Protein AF-A0A1B8Y9Z3-F1 (afdb_monomer_lite)

Sequence (158 aa):
LYQDSCEALRHRGFASDYYHIDPDGSGPLGPLRVFCNITEDKIWTLVPHNNTELTPVHGNFGVRPYAMLFNYNSTMEQLEAMINRAEYCEQEVAYHCKHSRLLNSPNGAPFTWWIGRGTERHTYWGGSLPGVQKCACGLEESCIDMRHFCNCDADKHE

pLDDT: mean 90.4, std 8.63, range [51.41, 98.31]

Radius of gyration: 19.53 Å; chains: 1; bounding box: 43×36×54 Å

Structure (mmCIF, N/CA/C/O backbone):
data_AF-A0A1B8Y9Z3-F1
#
_entry.id   AF-A0A1B8Y9Z3-F1
#
loop_
_atom_site.group_PDB
_atom_site.id
_atom_site.type_symbol
_atom_site.label_atom_id
_atom_site.label_alt_id
_atom_site.label_comp_id
_atom_site.label_asym_id
_atom_site.label_entity_id
_atom_site.label_seq_id
_atom_site.pdbx_PDB_ins_code
_atom_site.Cartn_x
_atom_site.Cartn_y
_atom_site.Cartn_z
_atom_site.occupancy
_atom_site.B_iso_or_equiv
_atom_site.auth_seq_id
_atom_site.auth_comp_id
_atom_site.auth_asym_id
_atom_site.auth_at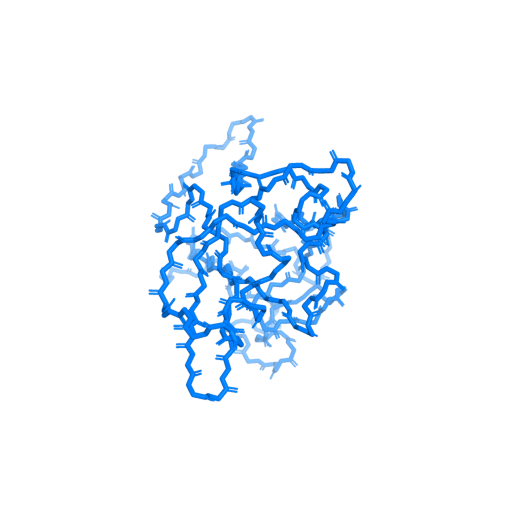om_id
_atom_site.pdbx_PDB_model_num
ATOM 1 N N . LEU A 1 1 ? -16.423 7.235 24.539 1.00 78.44 1 LEU A N 1
ATOM 2 C CA . LEU A 1 1 ? -15.197 6.413 24.554 1.00 78.44 1 LEU A CA 1
ATOM 3 C C . LEU A 1 1 ? -15.238 5.527 23.317 1.00 78.44 1 LEU A C 1
ATOM 5 O O . LEU A 1 1 ? -16.260 4.870 23.124 1.00 78.44 1 LEU A O 1
ATOM 9 N N . TYR A 1 2 ? -14.216 5.576 22.467 1.00 91.75 2 TYR A N 1
ATOM 10 C CA . TYR A 1 2 ? -14.143 4.752 21.257 1.00 91.75 2 TYR A CA 1
ATOM 11 C C . TYR A 1 2 ? -13.660 3.337 21.603 1.00 91.75 2 TYR A C 1
ATOM 13 O O . TYR A 1 2 ? -13.107 3.118 22.680 1.00 91.75 2 TYR A O 1
ATOM 21 N N . GLN A 1 3 ? -13.961 2.361 20.745 1.00 95.88 3 GLN A N 1
ATOM 22 C CA . GLN A 1 3 ? -13.376 1.023 20.871 1.00 95.88 3 GLN A CA 1
ATOM 23 C C . GLN A 1 3 ? -11.980 1.012 20.268 1.00 95.88 3 GLN A C 1
ATOM 25 O O . GLN A 1 3 ? -11.715 1.785 19.355 1.00 95.88 3 GLN A O 1
ATOM 30 N N . ASP A 1 4 ? -11.112 0.128 20.744 1.00 95.25 4 ASP A N 1
ATOM 31 C CA . ASP A 1 4 ? -9.720 0.095 20.293 1.00 95.25 4 ASP A CA 1
ATOM 32 C C . ASP A 1 4 ? -9.526 -0.565 18.919 1.00 95.25 4 ASP A C 1
ATOM 34 O O . ASP A 1 4 ? -8.501 -0.389 18.268 1.00 95.25 4 ASP A O 1
ATOM 38 N N . SER A 1 5 ? -10.520 -1.319 18.454 1.00 96.69 5 SER A N 1
ATOM 39 C CA . SER A 1 5 ? -10.443 -2.097 17.223 1.00 96.69 5 SER A CA 1
ATOM 40 C C . SER A 1 5 ? -11.830 -2.460 16.690 1.00 96.69 5 SER A C 1
ATOM 42 O O . SER A 1 5 ? -12.829 -2.452 17.418 1.00 96.69 5 SER A O 1
ATOM 44 N N . CYS A 1 6 ? -11.891 -2.844 15.412 1.00 97.38 6 CYS A N 1
ATOM 45 C CA . CYS A 1 6 ? -13.079 -3.477 14.846 1.00 97.38 6 CYS A CA 1
ATOM 46 C C . CYS A 1 6 ? -13.415 -4.798 15.564 1.00 97.38 6 CYS A C 1
ATOM 48 O O . CYS A 1 6 ? -14.587 -5.124 15.739 1.00 97.38 6 CYS A O 1
ATOM 50 N N . GLU A 1 7 ? -12.412 -5.536 16.047 1.00 96.06 7 GLU A N 1
ATOM 51 C CA . GLU A 1 7 ? -12.612 -6.781 16.801 1.00 96.06 7 GLU A CA 1
ATOM 52 C C . GLU A 1 7 ? -13.324 -6.545 18.137 1.00 96.06 7 GLU A C 1
ATOM 54 O O . GLU A 1 7 ? -14.303 -7.225 18.455 1.00 96.06 7 GLU A O 1
ATOM 59 N N . ALA A 1 8 ? -12.939 -5.499 18.870 1.00 95.94 8 ALA A N 1
ATOM 60 C CA . ALA A 1 8 ? -13.654 -5.089 20.074 1.00 95.94 8 ALA A CA 1
ATOM 61 C C . ALA A 1 8 ? -15.109 -4.676 19.786 1.00 95.94 8 ALA A C 1
ATOM 63 O O . ALA A 1 8 ? -16.002 -4.958 20.590 1.00 95.94 8 ALA A O 1
ATOM 64 N N . LEU A 1 9 ? -15.376 -4.044 18.636 1.00 96.56 9 LEU A N 1
ATOM 65 C CA . LEU A 1 9 ? -16.741 -3.735 18.190 1.00 96.56 9 LEU A CA 1
ATO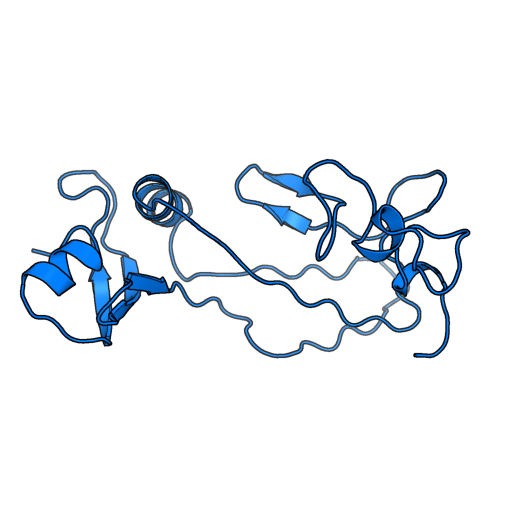M 66 C C . LEU A 1 9 ? -17.542 -5.015 17.904 1.00 96.56 9 LEU A C 1
ATOM 68 O O . LEU A 1 9 ? -18.665 -5.150 18.397 1.00 96.56 9 LEU A O 1
ATOM 72 N N . ARG A 1 10 ? -16.956 -5.992 17.202 1.00 96.12 10 ARG A N 1
ATOM 73 C CA . ARG A 1 10 ? -17.583 -7.300 16.942 1.00 96.12 10 ARG A CA 1
ATOM 74 C C . ARG A 1 10 ? -17.989 -8.006 18.235 1.00 96.12 10 ARG A C 1
ATOM 76 O O . ARG A 1 10 ? -19.127 -8.455 18.347 1.00 96.12 10 ARG A O 1
ATOM 83 N N . HIS A 1 11 ? -17.108 -8.063 19.237 1.00 95.38 11 HIS A N 1
ATOM 84 C CA . HIS A 1 11 ? -17.414 -8.700 20.528 1.00 95.38 11 HIS A CA 1
ATOM 85 C C . HIS A 1 11 ? -18.562 -8.032 21.295 1.00 95.38 11 HIS A C 1
ATOM 87 O O . HIS A 1 11 ? -19.181 -8.659 22.154 1.00 95.38 11 HIS A O 1
ATOM 93 N N . ARG A 1 12 ? -18.872 -6.774 20.975 1.00 95.62 12 ARG A N 1
ATOM 94 C CA . ARG A 1 12 ? -20.0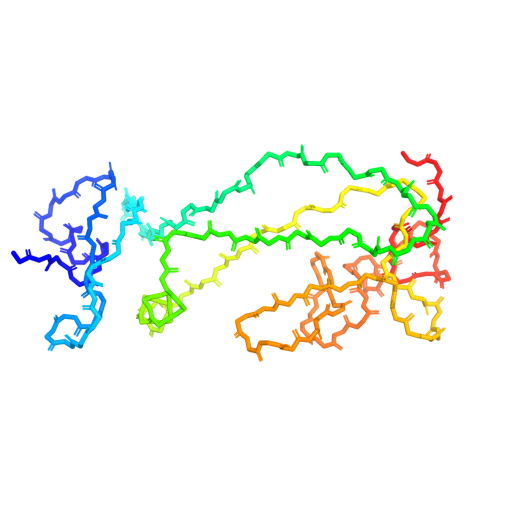06 -6.032 21.537 1.00 95.62 12 ARG A CA 1
ATOM 95 C C . ARG A 1 12 ? -21.284 -6.137 20.699 1.00 95.62 12 ARG A C 1
ATOM 97 O O . ARG A 1 12 ? -22.276 -5.510 21.055 1.00 95.62 12 ARG A O 1
ATOM 104 N N . GLY A 1 13 ? -21.273 -6.911 19.614 1.00 95.44 13 GLY A N 1
ATOM 105 C CA . GLY A 1 13 ? -22.436 -7.127 18.752 1.00 95.44 13 GLY A CA 1
ATOM 106 C C . GLY A 1 13 ? -22.687 -6.014 17.734 1.00 95.44 13 GLY A C 1
ATOM 107 O O . GLY A 1 13 ? -23.809 -5.886 17.251 1.00 95.44 13 GLY A O 1
ATOM 108 N N . PHE A 1 14 ? -21.677 -5.198 17.413 1.00 96.38 14 PHE A N 1
ATOM 109 C CA . PHE A 1 14 ? -21.780 -4.233 16.316 1.00 96.38 14 PHE A CA 1
ATOM 110 C C . PHE A 1 14 ? -21.719 -4.949 14.959 1.00 96.38 14 PHE A C 1
ATOM 112 O O . PHE A 1 14 ? -21.069 -5.986 14.822 1.00 96.38 14 PHE A O 1
ATOM 119 N N . ALA A 1 15 ? -22.413 -4.388 13.967 1.00 96.94 15 ALA A N 1
ATOM 120 C CA . ALA A 1 15 ? -22.446 -4.886 12.593 1.00 96.94 15 ALA A CA 1
ATOM 121 C C . ALA A 1 15 ? -21.379 -4.198 11.724 1.00 96.94 15 ALA A C 1
ATOM 123 O O . ALA A 1 15 ? -20.685 -3.296 12.185 1.00 96.94 15 ALA A O 1
ATOM 124 N N . SER A 1 16 ? -21.249 -4.616 10.465 1.00 98.31 16 SER A N 1
ATOM 125 C CA . SER A 1 16 ? -20.354 -3.953 9.514 1.00 98.31 16 SER A CA 1
ATOM 126 C C . SER A 1 16 ? -20.823 -2.532 9.202 1.00 98.31 16 SER A C 1
ATOM 128 O O . SER A 1 16 ? -21.925 -2.350 8.688 1.00 98.31 16 SER A O 1
ATOM 130 N N . ASP A 1 17 ? -19.985 -1.539 9.491 1.00 98.25 17 ASP A N 1
ATOM 131 C CA . ASP A 1 17 ? -20.231 -0.122 9.206 1.00 98.25 17 ASP A CA 1
ATOM 132 C C . ASP A 1 17 ? -18.925 0.681 9.365 1.00 98.25 17 ASP A C 1
ATOM 134 O O . ASP A 1 17 ? -17.862 0.154 9.717 1.00 98.25 17 ASP A O 1
ATOM 138 N N . TYR A 1 18 ? -19.005 1.984 9.128 1.00 97.81 18 TYR A N 1
ATOM 139 C CA . TYR A 1 18 ? -17.980 2.935 9.496 1.00 97.81 18 TYR A CA 1
ATOM 140 C C . TYR A 1 18 ? -18.015 3.266 10.985 1.00 97.81 18 TYR A C 1
ATOM 142 O O . TYR A 1 18 ? -19.008 3.765 11.515 1.00 97.81 18 TYR A O 1
ATOM 150 N N . TYR A 1 19 ? -16.861 3.117 11.626 1.00 97.44 19 TYR A N 1
ATOM 151 C CA . TYR A 1 19 ? -16.662 3.460 13.026 1.00 97.44 19 TYR A CA 1
ATOM 152 C C . TYR A 1 19 ? -15.421 4.323 13.206 1.00 97.44 19 TYR A C 1
ATOM 154 O O . TYR A 1 19 ? -14.523 4.358 12.365 1.00 97.44 19 TYR A O 1
ATOM 162 N N . HIS A 1 20 ? -15.383 5.023 14.333 1.00 97.19 20 HIS A N 1
ATOM 163 C CA . HIS A 1 20 ? -14.151 5.595 14.853 1.00 97.19 20 HIS A CA 1
ATOM 164 C C . HIS A 1 20 ? -13.586 4.611 15.872 1.00 97.19 20 HIS A C 1
ATOM 166 O O . HIS A 1 20 ? -14.275 4.272 16.842 1.00 97.19 20 HIS A O 1
ATOM 172 N N . ILE A 1 21 ? -12.364 4.149 15.627 1.00 97.31 21 ILE A N 1
ATOM 173 C CA . ILE A 1 21 ? -11.614 3.295 16.548 1.00 97.31 21 ILE A CA 1
ATOM 174 C C . ILE A 1 21 ? -10.420 4.065 17.106 1.00 97.31 21 ILE A C 1
ATOM 176 O O . ILE A 1 21 ? -9.978 5.040 16.505 1.00 97.31 21 ILE A O 1
ATOM 180 N N . ASP A 1 22 ? -9.920 3.633 18.253 1.00 97.12 22 ASP A N 1
ATOM 181 C CA . ASP A 1 22 ? -8.847 4.276 19.010 1.00 97.12 22 ASP A CA 1
ATOM 182 C C . ASP A 1 22 ? -7.757 3.243 19.363 1.00 97.12 22 ASP A C 1
ATOM 184 O O . ASP A 1 22 ? -7.778 2.657 20.449 1.00 97.12 22 ASP A O 1
ATOM 188 N N . PRO A 1 23 ? -6.851 2.932 18.414 1.00 96.06 23 PRO A N 1
ATOM 189 C CA . PRO A 1 23 ? -5.931 1.805 18.541 1.00 96.06 23 PRO A CA 1
ATOM 190 C C . PRO A 1 23 ? -4.902 1.941 19.665 1.00 96.06 23 PRO A C 1
ATOM 192 O O . PRO A 1 23 ? -4.362 0.935 20.119 1.00 96.06 23 PRO A O 1
ATOM 195 N N . ASP A 1 24 ? -4.586 3.138 20.141 1.00 95.50 24 ASP A N 1
ATOM 196 C CA . ASP A 1 24 ? -3.697 3.339 21.290 1.00 95.50 24 ASP A CA 1
ATOM 197 C C . ASP A 1 24 ? -4.464 3.612 22.595 1.00 95.50 24 ASP A C 1
ATOM 199 O O . ASP A 1 24 ? -3.882 3.515 23.679 1.00 95.50 24 ASP A O 1
ATOM 203 N N . GLY A 1 25 ? -5.777 3.840 22.526 1.00 93.12 25 GLY A N 1
ATOM 204 C CA . GLY A 1 25 ? -6.686 3.870 23.665 1.00 93.12 25 GLY A CA 1
ATOM 205 C C . GLY A 1 25 ? -6.425 5.062 24.580 1.00 93.12 25 GLY A C 1
ATOM 206 O O . GLY A 1 25 ? -6.872 6.171 24.333 1.00 93.12 25 GLY A O 1
ATOM 207 N N . SER A 1 26 ? -5.712 4.848 25.687 1.00 91.94 26 SER A N 1
ATOM 208 C CA . SER A 1 26 ? -5.314 5.953 26.580 1.00 91.94 26 SER A CA 1
ATOM 209 C C . SER A 1 26 ? -4.041 6.674 26.111 1.00 91.94 26 SER A C 1
ATOM 211 O O . SER A 1 26 ? -3.469 7.457 26.873 1.00 91.94 26 SER A O 1
ATOM 213 N N . GLY A 1 27 ? -3.545 6.346 24.917 1.00 94.19 27 GLY A N 1
ATOM 214 C CA . GLY A 1 27 ? -2.372 6.963 24.316 1.00 94.19 27 GLY A CA 1
ATOM 215 C C . GLY A 1 27 ? -2.633 8.380 23.782 1.00 94.19 27 GLY A C 1
ATOM 216 O O . GLY A 1 27 ? -3.697 8.961 24.003 1.00 94.19 27 GLY A O 1
ATOM 217 N N . PRO A 1 28 ? -1.615 9.004 23.165 1.00 95.75 28 PRO A N 1
ATOM 218 C CA . PRO A 1 28 ? -1.695 10.382 22.691 1.00 95.75 28 PRO A CA 1
ATOM 219 C C . PRO A 1 28 ? -2.411 10.546 21.341 1.00 95.75 28 PRO A C 1
ATOM 221 O O . PRO A 1 28 ? -2.648 11.688 20.937 1.00 95.75 28 PRO A O 1
ATOM 224 N N . LEU A 1 29 ? -2.685 9.466 20.606 1.00 96.56 29 LEU A N 1
ATOM 225 C CA . LEU A 1 29 ? -3.292 9.547 19.284 1.00 96.56 29 LEU A CA 1
ATOM 226 C C . LEU A 1 29 ? -4.808 9.734 19.407 1.00 96.56 29 LEU A C 1
ATOM 228 O O . LEU A 1 29 ? -5.461 9.305 20.352 1.00 96.56 29 LEU A O 1
ATOM 232 N N . GLY A 1 30 ? -5.377 10.450 18.439 1.00 95.25 30 GLY A N 1
ATOM 233 C CA . GLY A 1 30 ? -6.827 10.547 18.311 1.00 95.25 30 GLY A CA 1
ATOM 234 C C . GLY A 1 30 ? -7.413 9.303 17.635 1.00 95.25 30 GLY A C 1
ATOM 235 O O . GLY A 1 30 ? -6.685 8.558 16.972 1.00 95.25 30 GLY A O 1
ATOM 236 N N . PRO A 1 31 ? -8.743 9.123 17.685 1.00 96.31 31 PRO A N 1
ATOM 237 C CA . PRO A 1 31 ? -9.400 8.052 16.952 1.00 96.31 31 PRO A CA 1
ATOM 238 C C . PRO A 1 31 ? -9.278 8.251 15.433 1.00 96.31 31 PRO A C 1
ATOM 240 O O . PRO A 1 31 ? -9.261 9.385 14.944 1.00 96.31 31 PRO A O 1
ATOM 243 N N . LEU A 1 32 ? -9.273 7.153 14.676 1.00 96.12 32 LEU A N 1
ATOM 244 C CA . LEU A 1 32 ? -9.315 7.151 13.210 1.00 96.12 32 LEU A CA 1
ATOM 245 C C . LEU A 1 32 ? -10.593 6.489 12.684 1.00 96.12 32 LEU A C 1
ATOM 247 O O . LEU A 1 32 ? -11.130 5.556 13.289 1.00 96.12 32 LEU A O 1
ATOM 251 N N . ARG A 1 33 ? -11.098 6.995 11.553 1.00 96.50 33 ARG A N 1
ATOM 252 C CA . ARG A 1 33 ? -12.320 6.491 10.914 1.00 96.50 33 ARG A CA 1
ATOM 253 C C . ARG A 1 33 ? -11.986 5.347 9.962 1.00 96.50 33 ARG A C 1
ATOM 255 O O . ARG A 1 33 ? -11.273 5.547 8.985 1.00 96.50 33 ARG A O 1
ATOM 262 N N . VAL A 1 34 ? -12.585 4.189 10.200 1.00 97.69 34 VAL A N 1
ATOM 263 C CA . VAL A 1 34 ? -12.372 2.954 9.430 1.00 97.69 34 VAL A CA 1
ATOM 264 C C . VAL A 1 34 ? -13.709 2.336 9.049 1.00 97.69 34 VAL A C 1
ATOM 266 O O . VAL A 1 34 ? -14.725 2.622 9.684 1.00 97.69 34 VAL A O 1
ATOM 269 N N . PHE A 1 35 ? -13.725 1.488 8.026 1.00 97.94 35 PHE A N 1
ATOM 270 C CA . PHE A 1 35 ? -14.845 0.584 7.784 1.00 97.94 35 PHE A CA 1
ATOM 271 C C . PHE A 1 35 ? -14.530 -0.771 8.414 1.00 97.94 35 PHE A C 1
ATOM 273 O O . PHE A 1 35 ? -13.558 -1.424 8.034 1.00 97.94 35 PHE A O 1
ATOM 280 N N . CYS A 1 36 ? -15.339 -1.188 9.381 1.00 98.12 36 CYS A N 1
ATOM 281 C CA . CYS A 1 36 ? -15.240 -2.519 9.956 1.00 98.12 36 CYS A CA 1
ATOM 282 C C . CYS A 1 36 ? -16.085 -3.464 9.108 1.00 98.12 36 CYS A C 1
ATOM 284 O O . CYS A 1 36 ? -17.309 -3.372 9.122 1.00 98.12 36 CYS A O 1
ATOM 286 N N . ASN A 1 37 ? -15.447 -4.369 8.373 1.00 98.00 37 ASN A N 1
ATOM 287 C CA . ASN A 1 37 ? -16.142 -5.443 7.674 1.00 98.00 37 ASN A CA 1
ATOM 288 C C . ASN A 1 37 ? -16.101 -6.704 8.541 1.00 98.00 37 ASN A C 1
ATOM 290 O O . ASN A 1 37 ? -15.061 -7.350 8.670 1.00 98.00 37 ASN A O 1
ATOM 294 N N . ILE A 1 38 ? -17.230 -6.999 9.175 1.00 96.38 38 ILE A N 1
ATOM 295 C CA . ILE A 1 38 ? -17.421 -8.079 10.136 1.00 96.38 38 ILE A CA 1
ATOM 296 C C . ILE A 1 38 ? -18.147 -9.230 9.437 1.00 96.38 38 ILE A C 1
ATOM 298 O O . ILE A 1 38 ? -19.300 -9.088 9.027 1.00 96.38 38 ILE A O 1
ATOM 302 N N . THR A 1 39 ? -17.486 -10.379 9.333 1.00 93.69 39 THR A N 1
ATOM 303 C CA . THR A 1 39 ? -18.078 -11.634 8.857 1.00 93.69 39 THR A CA 1
ATOM 304 C C . THR A 1 39 ? -18.128 -12.655 9.998 1.00 93.69 39 THR A C 1
ATOM 306 O O . THR A 1 39 ? -17.666 -12.400 11.115 1.00 93.69 39 THR A O 1
ATOM 309 N N . GLU A 1 40 ? -18.737 -13.819 9.760 1.00 89.12 40 GLU A N 1
ATOM 310 C CA . GLU A 1 40 ? -18.802 -14.888 10.770 1.00 89.12 40 GLU A CA 1
ATOM 311 C C . GLU A 1 40 ? -17.409 -15.423 11.130 1.00 89.12 40 GLU A C 1
ATOM 313 O O . GLU A 1 40 ? -17.133 -15.742 12.288 1.00 89.12 40 GLU A O 1
ATOM 318 N N . ASP A 1 41 ? -16.510 -15.478 10.153 1.00 92.06 41 ASP A N 1
ATOM 319 C CA . ASP A 1 41 ? -15.184 -16.076 10.259 1.00 92.06 41 ASP A CA 1
ATOM 320 C C . ASP A 1 41 ? -14.072 -15.048 10.489 1.00 92.06 41 ASP A C 1
ATOM 322 O O . ASP A 1 41 ? -13.096 -15.347 11.175 1.00 92.06 41 ASP A O 1
ATOM 326 N N . LYS A 1 42 ? -14.207 -13.835 9.948 1.00 93.81 42 LYS A N 1
ATOM 327 C CA . LYS A 1 42 ? -13.121 -12.855 9.875 1.00 93.81 42 LYS A CA 1
ATOM 328 C C . LYS A 1 42 ? -13.591 -11.446 10.182 1.00 93.81 42 LYS A C 1
ATOM 330 O O . LYS A 1 42 ? -14.777 -11.121 10.193 1.00 93.81 42 LYS A O 1
ATOM 335 N N . ILE A 1 43 ? -12.614 -10.590 10.444 1.00 96.19 43 ILE A N 1
ATOM 336 C CA . ILE A 1 43 ? -12.840 -9.166 10.577 1.00 96.19 43 ILE A CA 1
ATOM 337 C C . ILE A 1 43 ? -11.755 -8.391 9.853 1.00 96.19 43 ILE A C 1
ATOM 339 O O . ILE A 1 43 ? -10.568 -8.634 10.050 1.00 96.19 43 ILE A O 1
ATOM 343 N N . TRP A 1 44 ? -12.181 -7.454 9.016 1.00 97.44 44 TRP A N 1
ATOM 344 C CA . TRP A 1 44 ? -11.291 -6.551 8.308 1.00 97.44 44 TRP A CA 1
ATOM 345 C C . TRP A 1 44 ? -11.503 -5.126 8.789 1.00 97.44 44 TRP A C 1
ATOM 347 O O . TRP A 1 44 ? -12.632 -4.633 8.849 1.00 97.44 44 TRP A O 1
ATOM 357 N N . THR A 1 45 ? -10.396 -4.455 9.083 1.00 97.69 45 THR A N 1
ATOM 358 C CA . THR A 1 45 ? -10.357 -3.012 9.301 1.00 97.69 45 THR A CA 1
ATOM 359 C C . THR A 1 45 ? -9.903 -2.364 8.001 1.00 97.69 45 THR A C 1
ATOM 361 O O . THR A 1 45 ? -8.732 -2.441 7.640 1.00 97.69 45 THR A O 1
ATOM 364 N N . LEU A 1 46 ? -10.835 -1.761 7.268 1.00 97.12 46 LEU A N 1
ATOM 365 C CA . LEU A 1 46 ? -10.576 -1.153 5.966 1.00 97.12 46 LEU A CA 1
ATOM 366 C C . LEU A 1 46 ? -10.374 0.355 6.126 1.00 97.12 46 LEU A C 1
ATOM 368 O O . LEU A 1 46 ? -11.249 1.058 6.643 1.00 97.12 46 LEU A O 1
ATOM 372 N N . VAL A 1 47 ? -9.238 0.858 5.640 1.00 95.81 47 VAL A N 1
ATOM 373 C CA . VAL A 1 47 ? -8.932 2.294 5.612 1.00 95.8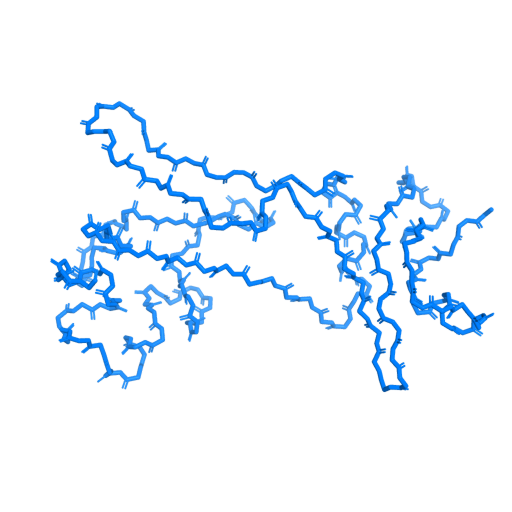1 47 VAL A CA 1
ATOM 374 C C . VAL A 1 47 ? -8.954 2.787 4.165 1.00 95.81 47 VAL A C 1
ATOM 376 O O . VAL A 1 47 ? -8.054 2.450 3.395 1.00 95.81 47 VAL A O 1
ATOM 379 N N . PRO A 1 48 ? -9.971 3.567 3.759 1.00 92.75 48 PRO A N 1
ATOM 380 C CA . PRO A 1 48 ? -10.036 4.086 2.401 1.00 92.75 48 PRO A CA 1
ATOM 381 C C . PRO A 1 48 ? -8.960 5.154 2.169 1.00 92.75 48 PRO A C 1
ATOM 383 O O . PRO A 1 48 ? -8.626 5.924 3.069 1.00 92.75 48 PRO A O 1
ATOM 386 N N . HIS A 1 49 ? -8.478 5.249 0.932 1.00 93.94 49 HIS A N 1
ATOM 387 C CA . HIS A 1 49 ? -7.634 6.348 0.468 1.00 93.94 49 HIS A CA 1
ATOM 388 C C . HIS A 1 49 ? -8.303 7.130 -0.663 1.00 93.94 49 HIS A C 1
ATOM 390 O O . HIS A 1 49 ? -9.287 6.704 -1.262 1.00 93.94 49 HIS A O 1
ATOM 396 N N . ASN A 1 50 ? -7.738 8.290 -0.980 1.00 93.25 50 ASN A N 1
ATOM 397 C CA . ASN A 1 50 ? -8.211 9.232 -1.997 1.00 93.25 50 ASN A CA 1
ATOM 398 C C . ASN A 1 50 ? -8.163 8.743 -3.460 1.00 93.25 50 ASN A C 1
ATOM 400 O O . ASN A 1 50 ? -8.439 9.544 -4.351 1.00 93.25 50 ASN A O 1
ATOM 404 N N . ASN A 1 51 ? -7.770 7.498 -3.737 1.00 90.81 51 ASN A N 1
ATOM 405 C CA . ASN A 1 51 ? -7.642 7.026 -5.115 1.00 90.81 51 ASN A CA 1
ATOM 406 C C . ASN A 1 51 ? -7.918 5.531 -5.269 1.00 90.81 51 ASN A C 1
ATOM 408 O O . ASN A 1 51 ? -6.996 4.728 -5.209 1.00 90.81 51 ASN A O 1
ATOM 412 N N . THR A 1 52 ? -9.177 5.182 -5.487 1.00 88.31 52 THR A N 1
ATOM 413 C CA . THR A 1 52 ? -9.633 3.805 -5.720 1.00 88.31 52 THR A CA 1
ATOM 414 C C . THR A 1 52 ? -9.917 3.509 -7.192 1.00 88.31 52 THR A C 1
ATOM 416 O O . THR A 1 52 ? -10.178 2.364 -7.542 1.00 88.31 52 THR A O 1
ATOM 419 N N . GLU A 1 53 ? -9.896 4.531 -8.048 1.00 90.44 53 GLU A N 1
ATOM 420 C CA . GLU A 1 53 ? -10.271 4.433 -9.458 1.00 90.44 53 GLU A CA 1
ATOM 421 C C . GLU A 1 53 ? -9.033 4.369 -10.354 1.00 90.44 53 GLU A C 1
ATOM 423 O O . GLU A 1 53 ? -7.965 4.905 -10.039 1.00 90.44 53 GLU A O 1
ATOM 428 N N . LEU A 1 54 ? -9.182 3.757 -11.530 1.00 90.69 54 LEU A N 1
ATOM 429 C CA . LEU A 1 54 ? -8.109 3.737 -12.517 1.00 90.69 54 LEU A CA 1
ATOM 430 C C . LEU A 1 54 ? -7.758 5.174 -12.927 1.00 90.69 54 LEU A C 1
ATOM 432 O O . LEU A 1 54 ? -8.577 5.883 -13.509 1.00 90.69 54 LEU A O 1
ATOM 436 N N . THR A 1 55 ? -6.523 5.595 -12.652 1.00 90.12 55 THR A N 1
ATOM 437 C CA . THR A 1 55 ? -6.033 6.933 -13.000 1.00 90.12 55 THR A CA 1
ATOM 438 C C . THR A 1 55 ? -5.185 6.872 -14.274 1.00 90.12 55 THR A C 1
ATOM 440 O O . THR A 1 55 ? -4.076 6.334 -14.229 1.00 90.12 55 THR A O 1
ATOM 443 N N . PRO A 1 56 ? -5.642 7.432 -15.412 1.00 88.88 56 PRO A N 1
ATOM 444 C CA . PRO A 1 56 ? -4.837 7.487 -16.625 1.00 88.88 56 PRO A CA 1
ATOM 445 C C . PRO A 1 56 ? -3.645 8.423 -16.434 1.00 88.88 56 PRO A C 1
ATOM 447 O O . PRO A 1 56 ? -3.802 9.597 -16.095 1.00 88.88 56 PRO A O 1
ATOM 450 N N . VAL A 1 57 ? -2.445 7.912 -16.692 1.00 85.75 57 VAL A N 1
ATOM 451 C CA . VAL A 1 57 ? -1.214 8.702 -16.660 1.00 85.75 57 VAL A CA 1
ATOM 452 C C . VAL A 1 57 ? -0.698 8.840 -18.083 1.00 85.75 57 VAL A C 1
ATOM 454 O O . VAL A 1 57 ? -0.336 7.858 -18.728 1.00 85.75 57 VAL A O 1
ATOM 457 N N . HIS A 1 58 ? -0.657 10.073 -18.582 1.00 77.88 58 HIS A N 1
ATOM 458 C CA . HIS A 1 58 ? -0.068 10.380 -19.880 1.00 77.88 58 HIS A CA 1
ATOM 459 C C . HIS A 1 58 ? 1.364 10.875 -19.693 1.00 77.88 58 HIS A C 1
ATOM 461 O O . HIS A 1 58 ? 1.632 11.745 -18.862 1.00 77.88 58 HIS A O 1
ATOM 467 N N . GLY A 1 59 ? 2.295 10.321 -20.470 1.00 69.50 59 GLY A N 1
ATOM 468 C CA . GLY A 1 59 ? 3.687 10.751 -20.439 1.00 69.50 59 GLY A CA 1
ATOM 469 C C . GLY A 1 59 ? 3.824 12.201 -20.902 1.00 69.50 59 GLY A C 1
ATOM 470 O O . GLY A 1 59 ? 3.490 12.522 -22.039 1.00 69.50 59 GLY A O 1
ATOM 471 N N . ASN A 1 60 ? 4.353 13.072 -20.040 1.00 58.16 60 ASN A N 1
ATOM 472 C CA . ASN A 1 60 ? 4.908 14.355 -20.457 1.00 58.16 60 ASN A CA 1
ATOM 473 C C . ASN A 1 60 ? 6.437 14.251 -20.381 1.00 58.16 60 ASN A C 1
ATOM 475 O O . ASN A 1 60 ? 7.007 14.235 -19.291 1.00 58.16 60 ASN A O 1
ATOM 479 N N . PHE A 1 61 ? 7.095 14.158 -21.538 1.00 60.00 61 PHE A N 1
ATOM 480 C CA . PHE A 1 61 ? 8.537 13.918 -21.728 1.00 60.00 61 PHE A CA 1
ATOM 481 C C . PHE A 1 61 ? 9.463 15.061 -21.243 1.00 60.00 61 PHE A C 1
ATOM 483 O O . PHE A 1 61 ? 10.600 15.174 -21.687 1.00 60.00 61 PHE A O 1
ATOM 490 N N . GLY A 1 62 ? 8.992 15.941 -20.358 1.00 55.16 62 GLY A N 1
ATOM 491 C CA . GLY A 1 62 ? 9.620 17.235 -20.110 1.00 55.16 62 GLY A CA 1
ATOM 492 C C . GLY A 1 62 ? 10.471 17.346 -18.853 1.00 55.16 62 GLY A C 1
ATOM 493 O O . GLY A 1 62 ? 11.656 17.636 -18.953 1.00 55.16 62 GLY A O 1
ATOM 494 N N . VAL A 1 63 ? 9.875 17.271 -17.654 1.00 59.69 63 VAL A N 1
ATOM 495 C CA . VAL A 1 63 ? 10.569 17.817 -16.462 1.00 59.69 63 VAL A CA 1
ATOM 496 C C . VAL A 1 63 ? 10.252 17.108 -15.140 1.00 59.69 63 VAL A C 1
ATOM 498 O O . VAL A 1 63 ? 11.050 17.213 -14.210 1.00 59.69 63 VAL A O 1
ATOM 501 N N . ARG A 1 64 ? 9.135 16.377 -14.993 1.00 69.25 64 ARG A N 1
ATOM 502 C CA . ARG A 1 64 ? 8.803 15.712 -13.718 1.00 69.25 64 ARG A CA 1
ATOM 503 C C . ARG A 1 64 ? 8.116 14.360 -13.923 1.00 69.25 64 ARG A C 1
ATOM 505 O O . ARG A 1 64 ? 7.150 14.313 -14.683 1.00 69.25 64 ARG A O 1
ATOM 512 N N . PRO A 1 65 ? 8.575 13.290 -13.245 1.00 77.69 65 PRO A N 1
ATOM 513 C CA . PRO A 1 65 ? 7.850 12.028 -13.222 1.00 77.69 65 PRO A CA 1
ATOM 514 C C . PRO A 1 65 ? 6.482 12.235 -12.567 1.00 77.69 65 PRO A C 1
ATOM 516 O O . PRO A 1 65 ? 6.328 13.068 -11.669 1.00 77.69 65 PRO A O 1
ATOM 519 N N . TYR A 1 66 ? 5.491 11.473 -13.022 1.00 86.12 66 TYR A N 1
ATOM 520 C CA . TYR A 1 66 ? 4.206 11.414 -12.344 1.00 86.12 66 TYR A CA 1
ATOM 521 C C . TYR A 1 66 ? 4.380 10.730 -10.985 1.00 86.12 66 TYR A C 1
ATOM 523 O O . TYR A 1 66 ? 4.995 9.668 -10.903 1.00 86.12 66 TYR A O 1
ATOM 531 N N . ALA A 1 67 ? 3.842 11.336 -9.930 1.00 88.69 67 ALA A N 1
ATOM 532 C CA . ALA A 1 67 ? 3.851 10.776 -8.588 1.00 88.69 67 ALA A CA 1
ATOM 533 C C . ALA A 1 67 ? 2.413 10.683 -8.076 1.00 88.69 67 ALA A C 1
ATOM 535 O O . ALA A 1 67 ? 1.697 11.685 -8.046 1.00 88.69 67 ALA A O 1
ATOM 536 N N . MET A 1 68 ? 2.015 9.480 -7.668 1.00 89.56 68 MET A N 1
ATOM 537 C CA . MET A 1 68 ? 0.754 9.235 -6.978 1.00 89.56 68 MET A CA 1
ATOM 538 C C . MET A 1 68 ? 1.001 9.233 -5.472 1.00 89.56 68 MET A C 1
ATOM 540 O O . MET A 1 68 ? 1.884 8.519 -5.000 1.00 89.56 68 MET A O 1
ATOM 544 N N . LEU A 1 69 ? 0.216 10.011 -4.726 1.00 91.19 69 LEU A N 1
ATOM 545 C CA . LEU A 1 69 ? 0.228 10.005 -3.265 1.00 91.19 69 LEU A CA 1
ATOM 546 C C . LEU A 1 69 ? -1.127 9.520 -2.749 1.00 91.19 69 LEU A C 1
ATOM 548 O O . LEU A 1 69 ? -2.153 10.159 -2.997 1.00 91.19 69 LEU A O 1
ATOM 552 N N . PHE A 1 70 ? -1.104 8.421 -1.998 1.00 92.56 70 PHE A N 1
ATOM 553 C CA . PHE A 1 70 ? -2.280 7.887 -1.325 1.00 92.56 70 PHE A CA 1
ATOM 554 C C . PHE A 1 70 ? -2.478 8.590 0.016 1.00 92.56 70 PHE A C 1
ATOM 556 O O . PHE A 1 70 ? -1.649 8.490 0.919 1.00 92.56 70 PHE A O 1
ATOM 563 N N . ASN A 1 71 ? -3.579 9.325 0.130 1.00 93.88 71 ASN A N 1
ATOM 564 C CA . ASN A 1 71 ? -3.999 9.976 1.361 1.00 93.88 71 ASN A CA 1
ATOM 565 C C . ASN A 1 71 ? -5.134 9.170 1.998 1.00 93.88 71 ASN A C 1
ATOM 567 O O . ASN A 1 71 ? -6.230 9.106 1.440 1.00 93.88 71 ASN A O 1
ATOM 571 N N . TYR A 1 72 ? -4.859 8.594 3.167 1.00 94.38 72 TYR A N 1
ATOM 572 C CA . TYR A 1 72 ? -5.785 7.777 3.960 1.00 94.38 72 TYR A CA 1
ATOM 573 C C . TYR A 1 72 ? -6.660 8.590 4.919 1.00 94.38 72 TYR A C 1
ATOM 575 O O . TYR A 1 72 ? -7.440 8.024 5.680 1.00 94.38 72 TYR A O 1
ATOM 583 N N . ASN A 1 73 ? -6.516 9.920 4.927 1.00 93.69 73 ASN A N 1
ATOM 584 C CA . ASN A 1 73 ? -7.191 10.806 5.874 1.00 93.69 73 ASN A CA 1
ATOM 585 C C . ASN A 1 73 ? -6.939 10.405 7.347 1.00 93.69 73 ASN A C 1
ATOM 587 O O . ASN A 1 73 ? -7.838 10.445 8.183 1.00 93.69 73 ASN A O 1
ATOM 591 N N . SER A 1 74 ? -5.722 9.943 7.638 1.00 95.00 74 SER A N 1
ATOM 592 C CA . SER A 1 74 ? -5.224 9.517 8.953 1.00 95.00 74 SER A CA 1
ATOM 593 C C . SER A 1 74 ? -3.720 9.784 9.012 1.00 95.00 74 SER A C 1
ATOM 595 O O . SER A 1 74 ? -3.067 9.826 7.964 1.00 95.00 74 SER A O 1
ATOM 597 N N . THR A 1 75 ? -3.163 9.990 10.207 1.00 94.81 75 THR A N 1
ATOM 598 C CA . THR A 1 75 ? -1.708 10.171 10.351 1.00 94.81 75 THR A CA 1
ATOM 599 C C . THR A 1 75 ? -0.973 8.835 10.246 1.00 94.81 75 THR A C 1
ATOM 601 O O . THR A 1 75 ? -1.576 7.773 10.420 1.00 94.81 75 THR A O 1
ATOM 604 N N . MET A 1 76 ? 0.335 8.871 9.970 1.00 93.50 76 MET A N 1
ATOM 605 C CA . MET A 1 76 ? 1.133 7.642 9.906 1.00 93.50 76 MET A CA 1
ATOM 606 C C . MET A 1 76 ? 1.129 6.916 11.254 1.00 93.50 76 MET A C 1
ATOM 608 O O . MET A 1 76 ? 0.983 5.703 11.289 1.00 93.50 76 MET A O 1
ATOM 612 N N . GLU A 1 77 ? 1.180 7.654 12.361 1.00 95.69 77 GLU A N 1
ATOM 613 C CA . GLU A 1 77 ? 1.168 7.100 13.716 1.00 95.69 77 GLU A CA 1
ATOM 614 C C . GLU A 1 77 ? -0.154 6.379 14.023 1.00 95.69 77 GLU A C 1
ATOM 616 O O . GLU A 1 77 ? -0.147 5.304 14.619 1.00 95.69 77 GLU A O 1
ATOM 621 N N . GLN A 1 78 ? -1.292 6.925 13.572 1.00 96.50 78 GLN A N 1
ATOM 622 C CA . GLN A 1 78 ? -2.596 6.262 13.709 1.00 96.50 78 GLN A CA 1
ATOM 623 C C . GLN A 1 78 ? -2.665 4.973 12.884 1.00 96.50 78 GLN A C 1
ATOM 625 O O . GLN A 1 78 ? -3.138 3.944 13.3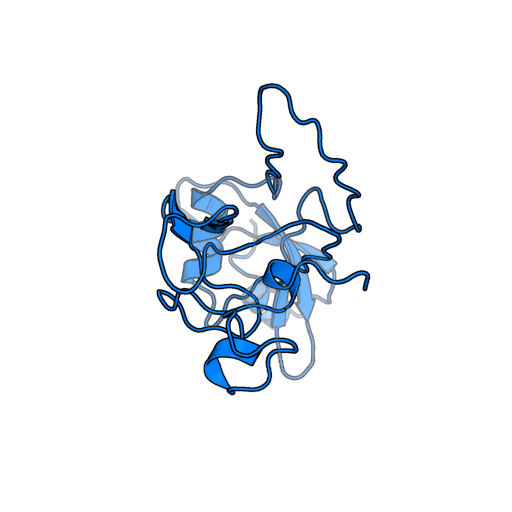75 1.00 96.50 78 GLN A O 1
ATOM 630 N N . LEU A 1 79 ? -2.183 5.017 11.637 1.00 96.12 79 LEU A N 1
ATOM 631 C CA . LEU A 1 79 ? -2.129 3.842 10.767 1.00 96.12 79 LEU A CA 1
ATOM 632 C C . LEU A 1 79 ? -1.203 2.772 11.351 1.00 96.12 79 LEU A C 1
ATOM 634 O O . LEU A 1 79 ? -1.575 1.606 11.384 1.00 96.12 79 LEU A O 1
ATOM 638 N N . GLU A 1 80 ? -0.034 3.150 11.865 1.00 95.62 80 GLU A N 1
ATOM 639 C CA . GLU A 1 80 ? 0.906 2.235 12.513 1.00 95.62 80 GLU A CA 1
ATOM 640 C C . GLU A 1 80 ? 0.318 1.607 13.776 1.00 95.62 80 GLU A C 1
ATOM 642 O O . GLU A 1 80 ? 0.424 0.394 13.947 1.00 95.62 80 GLU A O 1
ATOM 647 N N . ALA A 1 81 ? -0.344 2.387 14.635 1.00 96.19 81 ALA A N 1
ATOM 648 C CA . ALA A 1 81 ? -0.996 1.861 15.833 1.00 96.19 81 ALA A CA 1
ATOM 649 C C . ALA A 1 81 ? -2.074 0.819 15.486 1.00 96.19 81 ALA A C 1
ATOM 651 O O . ALA A 1 81 ? -2.176 -0.215 16.147 1.00 96.19 81 ALA A O 1
ATOM 652 N N . MET A 1 82 ? -2.837 1.056 14.416 1.00 96.06 82 MET A N 1
ATOM 653 C CA . MET A 1 82 ? -3.817 0.104 13.893 1.00 96.06 82 MET A CA 1
ATOM 654 C C . MET A 1 82 ? -3.147 -1.136 13.273 1.00 96.06 82 MET A C 1
ATOM 656 O O . MET A 1 82 ? -3.524 -2.259 13.601 1.00 96.06 82 MET A O 1
ATOM 660 N N . ILE A 1 83 ? -2.144 -0.952 12.407 1.00 95.75 83 ILE A N 1
ATOM 661 C CA . ILE A 1 83 ? -1.436 -2.041 11.709 1.00 95.75 83 ILE A CA 1
ATOM 662 C C . ILE A 1 83 ? -0.712 -2.953 12.704 1.00 95.75 83 ILE A C 1
ATOM 664 O O . ILE A 1 83 ? -0.769 -4.168 12.564 1.00 95.75 83 ILE A O 1
ATOM 668 N N . ASN A 1 84 ? -0.069 -2.395 13.732 1.00 94.69 84 ASN A N 1
ATOM 669 C CA . ASN A 1 84 ? 0.687 -3.162 14.728 1.00 94.69 84 ASN A CA 1
ATOM 670 C C . ASN A 1 84 ? -0.197 -4.063 15.606 1.00 94.69 84 ASN A C 1
ATOM 672 O O . ASN A 1 84 ? 0.321 -4.949 16.283 1.00 94.69 84 ASN A O 1
ATOM 676 N N . ARG A 1 85 ? -1.516 -3.840 15.610 1.00 91.75 85 ARG A N 1
ATOM 677 C CA . ARG A 1 85 ? -2.497 -4.703 16.281 1.00 91.75 85 ARG A CA 1
ATOM 678 C C . ARG A 1 85 ? -3.111 -5.753 15.362 1.00 91.75 85 ARG A C 1
ATOM 680 O O . ARG A 1 85 ? -3.758 -6.668 15.859 1.00 91.75 85 ARG A O 1
ATOM 687 N N . ALA A 1 86 ? -2.951 -5.612 14.051 1.00 95.06 86 ALA A N 1
ATOM 688 C CA . ALA A 1 86 ? -3.492 -6.558 13.095 1.00 95.06 86 ALA A CA 1
ATOM 689 C C . ALA A 1 86 ? -2.577 -7.784 12.990 1.00 95.06 86 ALA A C 1
ATOM 691 O O . ALA A 1 86 ? -1.358 -7.658 12.892 1.00 95.06 86 ALA A O 1
ATOM 692 N N . GLU A 1 87 ? -3.170 -8.977 12.954 1.00 95.31 87 GLU A N 1
ATOM 693 C CA . GLU A 1 87 ? -2.440 -10.210 12.630 1.00 95.31 87 GLU A CA 1
ATOM 694 C C . GLU A 1 87 ? -1.874 -10.158 11.202 1.00 95.31 87 GLU A C 1
ATOM 696 O O . GLU A 1 87 ? -0.781 -10.651 10.927 1.00 95.31 87 GLU A O 1
ATOM 701 N N . TYR A 1 88 ? -2.620 -9.527 10.294 1.00 94.94 88 TYR A N 1
ATOM 702 C CA . TYR A 1 88 ? -2.291 -9.426 8.884 1.00 94.94 88 TYR A CA 1
ATOM 703 C C . TYR A 1 88 ? -2.751 -8.082 8.311 1.00 94.94 88 TYR A C 1
ATOM 705 O O . TYR A 1 88 ? -3.820 -7.579 8.657 1.00 94.94 88 TYR A O 1
ATOM 713 N N . CYS A 1 89 ? -1.941 -7.509 7.420 1.00 94.06 89 CYS A N 1
ATOM 714 C CA . CYS A 1 89 ? -2.238 -6.270 6.711 1.00 94.06 89 CYS A CA 1
ATOM 715 C C . CYS A 1 89 ? -1.800 -6.406 5.253 1.00 94.06 89 CYS A C 1
ATOM 717 O O . CYS A 1 89 ? -0.663 -6.796 4.981 1.00 94.06 89 CYS A O 1
ATOM 719 N N . GLU A 1 90 ? -2.675 -6.021 4.330 1.00 92.56 90 GLU A N 1
ATOM 720 C CA . GLU A 1 90 ? -2.393 -6.016 2.899 1.00 92.56 90 GLU A CA 1
ATOM 721 C C . GLU A 1 90 ? -2.931 -4.758 2.221 1.00 92.56 90 GLU A C 1
ATOM 723 O O . GLU A 1 90 ? -3.846 -4.096 2.714 1.00 92.56 90 GLU A O 1
ATOM 728 N N . GLN A 1 91 ? -2.332 -4.438 1.077 1.00 91.44 91 GLN A N 1
ATOM 729 C CA . GLN A 1 91 ? -2.804 -3.415 0.161 1.00 91.44 91 GLN A CA 1
ATOM 730 C C . GLN A 1 91 ? -2.529 -3.879 -1.268 1.00 91.44 91 GLN A C 1
ATOM 732 O O . GLN A 1 91 ? -1.418 -4.309 -1.583 1.00 91.44 91 GLN A O 1
ATOM 737 N N . GLU A 1 92 ? -3.525 -3.745 -2.139 1.00 88.38 92 GLU A N 1
ATOM 738 C CA . GLU A 1 92 ? -3.391 -4.047 -3.560 1.00 88.38 92 GLU A CA 1
ATOM 739 C C . GLU A 1 92 ? -3.113 -2.774 -4.370 1.00 88.38 92 GLU A C 1
ATOM 741 O O . GLU A 1 92 ? -3.703 -1.718 -4.132 1.00 88.38 92 GLU A O 1
ATOM 746 N N . VAL A 1 93 ? -2.213 -2.884 -5.350 1.00 87.31 93 VAL A N 1
ATOM 747 C CA . VAL A 1 93 ? -1.950 -1.842 -6.348 1.00 87.31 93 VAL A CA 1
ATOM 748 C C . VAL A 1 93 ? -1.917 -2.489 -7.727 1.00 87.31 93 VAL A C 1
ATOM 750 O O . VAL A 1 93 ? -1.084 -3.355 -7.993 1.00 87.31 93 VAL A O 1
ATOM 753 N N . ALA A 1 94 ? -2.787 -2.021 -8.620 1.00 89.00 94 ALA A N 1
ATOM 754 C CA . ALA A 1 94 ? -2.804 -2.421 -10.021 1.00 89.00 94 ALA A CA 1
ATOM 755 C C . ALA A 1 94 ? -2.101 -1.366 -10.889 1.00 89.00 94 ALA A C 1
ATOM 757 O O . ALA A 1 94 ? -2.390 -0.172 -10.800 1.00 89.00 94 ALA A O 1
ATOM 758 N N . TYR A 1 95 ? -1.183 -1.809 -11.749 1.00 89.19 95 TYR A N 1
ATOM 759 C CA . TYR A 1 95 ? -0.464 -0.948 -12.686 1.00 89.19 95 TYR A CA 1
ATOM 760 C C . TYR A 1 95 ? -0.702 -1.423 -14.118 1.00 89.19 95 TYR A C 1
ATOM 762 O O . TYR A 1 95 ? -0.194 -2.463 -14.533 1.00 89.19 95 TYR A O 1
ATOM 770 N N . HIS A 1 96 ? -1.476 -0.645 -14.872 1.00 90.00 96 HIS A N 1
ATOM 771 C CA . HIS A 1 96 ? -1.748 -0.896 -16.284 1.00 90.00 96 HIS A CA 1
ATOM 772 C C . HIS A 1 96 ? -0.785 -0.079 -17.139 1.00 90.00 96 HIS A C 1
ATOM 774 O O . HIS A 1 96 ? -0.666 1.135 -16.965 1.00 90.00 96 HIS A O 1
ATOM 780 N N . CYS A 1 97 ? -0.097 -0.740 -18.064 1.00 88.81 97 CYS A N 1
ATOM 781 C CA . CYS A 1 97 ? 1.015 -0.153 -18.793 1.00 88.81 97 CYS A CA 1
ATOM 782 C C . CYS A 1 97 ? 0.801 -0.203 -20.302 1.00 88.81 97 CYS A C 1
ATOM 784 O O . CYS A 1 97 ? 0.334 -1.191 -20.855 1.00 88.81 97 CYS A O 1
ATOM 786 N N . LYS A 1 98 ? 1.202 0.881 -20.967 1.00 87.75 98 LYS A N 1
ATOM 787 C CA . LYS A 1 98 ? 1.373 0.954 -22.416 1.00 87.75 98 LYS A CA 1
ATOM 788 C C . LYS A 1 98 ? 2.567 1.849 -22.693 1.00 87.75 98 LYS A C 1
ATOM 790 O O . LYS A 1 98 ? 2.525 3.032 -22.360 1.00 87.75 98 LYS A O 1
ATOM 795 N N . HIS A 1 99 ? 3.638 1.283 -23.243 1.00 83.50 99 HIS A N 1
ATOM 796 C CA . HIS A 1 99 ? 4.923 1.981 -23.397 1.00 83.50 99 HIS A CA 1
ATOM 797 C C . HIS A 1 99 ? 5.437 2.610 -22.091 1.00 83.50 99 HIS A C 1
ATOM 799 O O . HIS A 1 99 ? 5.984 3.713 -22.080 1.00 83.50 99 HIS A O 1
ATOM 805 N N . SER A 1 100 ? 5.220 1.926 -20.964 1.00 86.94 100 SER A N 1
ATOM 806 C CA . SER A 1 100 ? 5.613 2.406 -19.640 1.00 86.94 100 SER A CA 1
ATOM 807 C C . SER A 1 100 ? 6.329 1.298 -18.884 1.00 86.94 100 SER A C 1
ATOM 809 O O . SER A 1 100 ? 5.707 0.336 -18.436 1.00 86.94 100 SER A O 1
ATOM 811 N N . ARG A 1 101 ? 7.658 1.412 -18.815 1.00 89.69 101 ARG A N 1
ATOM 812 C CA . ARG A 1 101 ? 8.530 0.392 -18.226 1.00 89.69 101 ARG A CA 1
ATOM 813 C C . ARG A 1 101 ? 8.601 0.557 -16.709 1.00 89.69 101 ARG A C 1
ATOM 815 O O . ARG A 1 101 ? 8.633 1.674 -16.189 1.00 89.69 101 ARG A O 1
ATOM 822 N N . LEU A 1 102 ? 8.677 -0.563 -16.002 1.00 92.25 102 LEU A N 1
ATOM 823 C CA . LEU A 1 102 ? 8.872 -0.611 -14.558 1.00 92.25 102 LEU A CA 1
ATOM 824 C C . LEU A 1 102 ? 10.362 -0.697 -14.237 1.00 92.25 102 LEU A C 1
ATOM 826 O O . LEU A 1 102 ? 10.905 0.138 -13.507 1.00 92.25 102 LEU A O 1
ATOM 830 N N . LEU A 1 103 ? 11.043 -1.682 -14.818 1.00 92.69 103 LEU A N 1
ATOM 831 C CA . LEU A 1 103 ? 12.431 -2.007 -14.520 1.00 92.69 103 LEU A CA 1
ATOM 832 C C . LEU A 1 103 ? 13.321 -1.757 -15.737 1.00 92.69 103 LEU A C 1
ATOM 834 O O . LEU A 1 103 ? 12.882 -1.737 -16.884 1.00 92.69 103 LEU A O 1
ATOM 838 N N . ASN A 1 104 ? 14.614 -1.596 -15.474 1.00 89.62 104 ASN A N 1
ATOM 839 C CA . ASN A 1 104 ? 15.645 -1.620 -16.504 1.00 89.62 104 ASN A CA 1
ATOM 840 C C . ASN A 1 104 ? 16.347 -2.983 -16.459 1.00 89.62 104 ASN A C 1
ATOM 842 O O . ASN A 1 104 ? 17.500 -3.101 -16.057 1.00 89.62 104 ASN A O 1
ATOM 846 N N . SER A 1 105 ? 15.586 -4.042 -16.731 1.00 79.31 105 SER A N 1
ATOM 847 C CA . SER A 1 105 ? 16.086 -5.419 -16.700 1.00 79.31 105 SER A CA 1
ATOM 848 C C . SER A 1 105 ? 16.932 -5.733 -17.953 1.00 79.31 105 SER A C 1
ATOM 850 O O . SER A 1 105 ? 16.617 -5.231 -19.034 1.00 79.31 105 SER A O 1
ATOM 852 N N . PRO A 1 106 ? 18.011 -6.540 -17.846 1.00 75.50 106 PRO A N 1
ATOM 853 C CA . PRO A 1 106 ? 18.511 -7.197 -16.633 1.00 75.50 106 PRO A CA 1
ATOM 854 C C . PRO A 1 106 ? 19.425 -6.312 -15.766 1.00 75.50 106 PRO A C 1
ATOM 856 O O . PRO A 1 106 ? 19.712 -6.688 -14.635 1.00 75.50 106 PRO A O 1
ATOM 859 N N . ASN A 1 107 ? 19.888 -5.163 -16.271 1.00 81.75 107 ASN A N 1
ATOM 860 C CA . ASN A 1 107 ? 20.853 -4.299 -15.589 1.00 81.75 107 ASN A CA 1
ATOM 861 C C . ASN A 1 107 ? 20.450 -2.824 -15.678 1.00 81.75 107 ASN A C 1
ATOM 863 O O . ASN A 1 107 ? 20.216 -2.307 -16.768 1.00 81.75 107 ASN A O 1
ATOM 867 N N . GLY A 1 108 ? 20.508 -2.122 -14.547 1.00 86.88 108 GLY A N 1
ATOM 868 C CA . GLY A 1 108 ? 20.342 -0.673 -14.482 1.00 86.88 108 GLY A CA 1
ATOM 869 C C . GLY A 1 108 ? 19.358 -0.225 -13.407 1.00 86.88 108 GLY A C 1
ATOM 870 O O . GLY A 1 108 ? 18.676 -1.026 -12.768 1.00 86.88 108 GLY A O 1
ATOM 871 N N . ALA A 1 109 ? 19.295 1.091 -13.202 1.00 89.75 109 ALA A N 1
ATOM 872 C CA . ALA A 1 109 ? 18.328 1.685 -12.289 1.00 89.75 109 ALA A CA 1
ATOM 873 C C . ALA A 1 109 ? 16.896 1.500 -12.832 1.00 89.75 109 ALA A C 1
ATOM 875 O O . ALA A 1 109 ? 16.686 1.691 -14.032 1.00 89.75 109 ALA A O 1
ATOM 876 N N . PRO A 1 110 ? 15.918 1.139 -11.983 1.00 91.69 110 PRO A N 1
ATOM 877 C CA . PRO A 1 110 ? 14.522 1.001 -12.391 1.00 91.69 110 PRO A CA 1
ATOM 878 C C . PRO A 1 110 ? 13.931 2.353 -12.811 1.00 91.69 110 PRO A C 1
ATOM 880 O O . PRO A 1 110 ? 14.345 3.404 -12.317 1.00 91.69 110 PRO A O 1
ATOM 883 N N . PHE A 1 111 ? 12.935 2.314 -13.695 1.00 89.94 111 PHE A N 1
ATOM 884 C CA . PHE A 1 111 ? 12.233 3.509 -14.169 1.00 89.94 111 PHE A CA 1
ATOM 885 C C . PHE A 1 111 ? 11.102 3.927 -13.225 1.00 89.94 111 PHE A C 1
ATOM 887 O O . PHE A 1 111 ? 10.842 5.119 -13.075 1.00 89.94 111 PHE A O 1
ATOM 894 N N . THR A 1 112 ? 10.472 2.952 -12.563 1.00 90.31 112 THR A N 1
ATOM 895 C CA . THR A 1 112 ? 9.338 3.151 -11.655 1.00 90.31 112 THR A CA 1
ATOM 896 C C . THR A 1 112 ? 9.585 2.421 -10.333 1.00 90.31 112 THR A C 1
ATOM 898 O O . THR A 1 112 ? 10.179 1.342 -10.300 1.00 90.31 112 THR A O 1
ATOM 901 N N . TRP A 1 113 ? 9.128 3.006 -9.229 1.00 92.25 113 TRP A N 1
ATOM 902 C CA . TRP A 1 113 ? 9.181 2.433 -7.883 1.00 92.25 113 TRP A CA 1
ATOM 903 C C . TRP A 1 113 ? 7.974 2.911 -7.076 1.00 92.25 113 TRP A C 1
ATOM 905 O O . TRP A 1 113 ? 7.354 3.920 -7.416 1.00 92.25 113 TRP A O 1
ATOM 915 N N . TRP A 1 114 ? 7.676 2.225 -5.979 1.00 92.38 114 TRP A N 1
ATOM 916 C CA . TRP A 1 114 ? 6.726 2.692 -4.972 1.00 92.38 114 TRP A CA 1
ATOM 917 C C . TRP A 1 114 ? 7.435 2.883 -3.630 1.00 92.38 114 TRP A C 1
ATOM 919 O O . TRP A 1 114 ? 8.559 2.417 -3.439 1.00 92.38 114 TRP A O 1
ATOM 929 N N . ILE A 1 115 ? 6.818 3.642 -2.729 1.00 92.44 115 ILE A N 1
ATOM 930 C CA . ILE A 1 115 ? 7.357 3.925 -1.396 1.00 92.44 115 ILE A CA 1
ATOM 931 C C . ILE A 1 115 ? 6.328 3.449 -0.381 1.00 92.44 115 ILE A C 1
ATOM 933 O O . ILE A 1 115 ? 5.165 3.847 -0.453 1.00 92.44 115 ILE A O 1
ATOM 937 N N . GLY A 1 116 ? 6.755 2.558 0.510 1.00 90.56 116 GLY A N 1
ATOM 938 C CA . GLY A 1 116 ? 5.932 2.043 1.597 1.00 90.56 116 GLY A CA 1
ATOM 939 C C . GLY A 1 116 ? 6.021 2.909 2.851 1.00 90.56 116 GLY A C 1
ATOM 940 O O . GLY A 1 116 ? 6.532 4.029 2.834 1.00 90.56 116 GLY A O 1
ATOM 941 N N . ARG A 1 117 ? 5.566 2.352 3.977 1.00 88.06 117 ARG A N 1
ATOM 942 C CA . ARG A 1 117 ? 5.612 3.019 5.290 1.00 88.06 117 ARG A CA 1
ATOM 943 C C . ARG A 1 117 ? 7.026 3.412 5.744 1.00 88.06 117 ARG A C 1
ATOM 945 O O . ARG A 1 117 ? 7.183 4.432 6.399 1.00 88.06 117 ARG A O 1
ATOM 952 N N . GLY A 1 118 ? 8.056 2.637 5.390 1.00 86.50 118 GLY A N 1
ATOM 953 C CA . GLY A 1 118 ? 9.427 2.832 5.881 1.00 86.50 118 GLY A CA 1
ATOM 954 C C . GLY A 1 118 ? 10.250 3.856 5.089 1.00 86.50 118 GLY A C 1
ATOM 955 O O . GLY A 1 118 ? 11.455 3.979 5.310 1.00 86.50 118 GLY A O 1
ATOM 956 N N . THR A 1 119 ? 9.616 4.619 4.188 1.00 86.38 119 THR A N 1
ATOM 957 C CA . THR A 1 119 ? 10.224 5.642 3.310 1.00 86.38 119 THR A CA 1
ATOM 958 C C . THR A 1 119 ? 11.229 5.122 2.273 1.00 86.38 119 THR A C 1
ATOM 960 O O . THR A 1 119 ? 11.759 5.897 1.472 1.00 86.38 119 THR A O 1
ATOM 963 N N . GLU A 1 120 ? 11.464 3.813 2.223 1.00 91.44 120 GLU A N 1
ATOM 964 C CA . GLU A 1 120 ? 12.331 3.167 1.254 1.00 91.44 120 GLU A CA 1
ATOM 965 C C . GLU A 1 120 ? 11.658 3.005 -0.116 1.00 91.44 120 GLU A C 1
ATOM 967 O O . GLU A 1 120 ? 10.438 2.896 -0.248 1.00 91.44 120 GLU A O 1
ATOM 972 N N . ARG A 1 121 ? 12.479 2.982 -1.171 1.00 91.56 121 ARG A N 1
ATOM 973 C CA . ARG A 1 121 ? 12.004 2.691 -2.527 1.00 91.56 121 ARG A CA 1
ATOM 974 C C . ARG A 1 121 ? 11.936 1.186 -2.733 1.00 91.56 121 ARG A C 1
ATOM 976 O O . ARG A 1 121 ? 12.944 0.494 -2.602 1.00 91.56 121 ARG A O 1
ATOM 983 N N . HIS A 1 122 ? 10.777 0.712 -3.155 1.00 92.06 122 HIS A N 1
ATOM 984 C CA . HIS A 1 122 ? 10.538 -0.671 -3.522 1.00 92.06 122 HIS A CA 1
ATOM 985 C C . HIS A 1 122 ? 10.389 -0.816 -5.036 1.00 92.06 122 HIS A C 1
ATOM 987 O O . HIS A 1 122 ? 9.755 -0.004 -5.710 1.00 92.06 122 HIS A O 1
ATOM 993 N N . THR A 1 123 ? 11.010 -1.865 -5.566 1.00 90.56 123 THR A N 1
ATOM 994 C CA . THR A 1 123 ? 11.125 -2.136 -7.008 1.00 90.56 123 THR A CA 1
ATOM 995 C C . THR A 1 123 ? 10.584 -3.513 -7.385 1.00 90.56 123 THR A C 1
ATOM 997 O O . THR A 1 123 ? 10.680 -3.923 -8.539 1.00 90.56 123 THR A O 1
ATOM 1000 N N . TYR A 1 124 ? 10.021 -4.226 -6.411 1.00 89.44 124 TYR A N 1
ATOM 1001 C CA . TYR A 1 124 ? 9.228 -5.421 -6.642 1.00 89.44 124 TYR A CA 1
ATOM 1002 C C . TYR A 1 124 ? 7.780 -5.005 -6.918 1.00 89.44 124 TYR A C 1
ATOM 1004 O O . TYR A 1 124 ? 7.279 -4.039 -6.336 1.00 89.44 124 TYR A O 1
ATOM 1012 N N . TRP A 1 125 ? 7.128 -5.726 -7.823 1.00 91.00 125 TRP A N 1
ATOM 1013 C CA . TRP A 1 125 ? 5.762 -5.453 -8.278 1.00 91.00 125 TRP A CA 1
ATOM 1014 C C . TRP A 1 125 ? 4.892 -6.705 -8.139 1.00 91.00 125 TRP A C 1
ATOM 1016 O O . TRP A 1 125 ? 5.387 -7.742 -7.701 1.00 91.00 125 TRP A O 1
ATOM 1026 N N . GLY A 1 126 ? 3.603 -6.598 -8.482 1.00 83.25 126 GLY A N 1
ATOM 1027 C CA . GLY A 1 126 ? 2.573 -7.621 -8.257 1.00 83.25 126 GLY A CA 1
ATOM 1028 C C . GLY A 1 126 ? 3.059 -9.073 -8.384 1.00 83.25 126 GLY A C 1
ATOM 1029 O O . GLY A 1 126 ? 3.647 -9.463 -9.398 1.00 83.25 126 GLY A O 1
ATOM 1030 N N . GLY A 1 127 ? 2.830 -9.841 -7.313 1.00 85.12 127 GLY A N 1
ATOM 1031 C CA . GLY A 1 127 ? 3.204 -11.253 -7.168 1.00 85.12 127 GLY A CA 1
ATOM 1032 C C . GLY A 1 127 ? 4.706 -11.538 -7.015 1.00 85.12 127 GLY A C 1
ATOM 1033 O O . GLY A 1 127 ? 5.110 -12.695 -7.057 1.00 85.12 127 GLY A O 1
ATOM 1034 N N . SER A 1 128 ? 5.542 -10.514 -6.824 1.00 91.44 128 SER A N 1
ATOM 1035 C CA . SER A 1 128 ? 6.958 -10.671 -6.471 1.00 91.44 128 SER A CA 1
ATOM 1036 C C . SER A 1 128 ? 7.207 -10.557 -4.965 1.00 91.44 128 SER A C 1
ATOM 1038 O O . SER A 1 128 ? 6.396 -10.010 -4.216 1.00 91.44 128 SER A O 1
ATOM 1040 N N . LEU A 1 129 ? 8.360 -11.058 -4.521 1.00 89.50 129 LEU A N 1
ATOM 1041 C CA . LEU A 1 129 ? 8.802 -10.987 -3.129 1.00 89.50 129 LEU A CA 1
ATOM 1042 C C . LEU A 1 129 ? 9.512 -9.654 -2.831 1.00 89.50 129 LEU A C 1
ATOM 1044 O O . LEU A 1 129 ? 10.212 -9.122 -3.703 1.00 89.50 129 LEU A O 1
ATOM 1048 N N . PRO A 1 130 ? 9.426 -9.136 -1.589 1.00 89.25 130 PRO A N 1
ATOM 1049 C CA . PRO A 1 130 ? 10.178 -7.957 -1.185 1.00 89.25 130 PRO A CA 1
ATOM 1050 C C . PRO A 1 130 ? 11.677 -8.076 -1.476 1.00 89.25 130 PRO A C 1
ATOM 1052 O O . PRO A 1 130 ? 12.310 -9.088 -1.183 1.00 89.25 130 PRO A O 1
ATOM 1055 N N . GLY A 1 131 ? 12.248 -7.024 -2.064 1.00 85.94 131 GLY A N 1
ATOM 1056 C CA . GLY A 1 131 ? 13.667 -6.971 -2.436 1.00 85.94 131 GLY A CA 1
ATOM 1057 C C . GLY A 1 131 ? 14.020 -7.685 -3.746 1.00 85.94 131 GLY A C 1
ATOM 1058 O O . GLY A 1 131 ? 15.148 -7.549 -4.219 1.00 85.94 131 GLY A O 1
ATOM 1059 N N . VAL A 1 132 ? 13.075 -8.389 -4.375 1.00 89.12 132 VAL A N 1
ATOM 1060 C CA . VAL A 1 132 ? 13.294 -9.030 -5.674 1.00 89.12 132 VAL A CA 1
ATOM 1061 C C . VAL A 1 132 ? 12.858 -8.091 -6.792 1.00 89.12 132 VAL A C 1
ATOM 1063 O O . VAL A 1 132 ? 11.672 -7.850 -6.999 1.00 89.12 132 VAL A O 1
ATOM 1066 N N . GLN A 1 133 ? 13.824 -7.581 -7.555 1.00 89.69 133 GLN A N 1
ATOM 1067 C CA . GLN A 1 133 ? 13.600 -6.671 -8.684 1.00 89.69 133 GLN A CA 1
ATOM 1068 C C . GLN A 1 133 ? 13.031 -7.408 -9.916 1.00 89.69 133 GLN A C 1
ATOM 1070 O O . GLN A 1 133 ? 13.646 -7.446 -10.980 1.00 89.69 133 GLN A O 1
ATOM 1075 N N . LYS A 1 134 ? 11.870 -8.042 -9.750 1.00 91.75 134 LYS A N 1
ATOM 1076 C CA . LYS A 1 134 ? 11.093 -8.743 -10.777 1.00 91.75 134 LYS A CA 1
ATOM 1077 C C . LYS A 1 134 ? 9.594 -8.579 -10.505 1.00 91.75 134 LYS A C 1
ATOM 1079 O O . LYS A 1 134 ? 9.205 -8.201 -9.401 1.00 91.75 134 LYS A O 1
ATOM 1084 N N . CYS A 1 135 ? 8.773 -8.894 -11.500 1.00 93.38 135 CYS A N 1
ATOM 1085 C CA . CYS A 1 135 ? 7.348 -9.193 -11.341 1.00 93.38 135 CYS A CA 1
ATOM 1086 C C . CYS A 1 135 ? 7.143 -10.711 -11.174 1.00 93.38 135 CYS A C 1
ATOM 1088 O O . CYS A 1 135 ? 8.084 -11.476 -11.404 1.00 93.38 135 CYS A O 1
ATOM 1090 N N . ALA A 1 136 ? 5.918 -11.155 -10.858 1.00 94.19 136 ALA A N 1
ATOM 1091 C CA . ALA A 1 136 ? 5.566 -12.582 -10.796 1.00 94.19 136 ALA A CA 1
ATOM 1092 C C . ALA A 1 136 ? 6.066 -13.378 -12.017 1.00 94.19 136 ALA A C 1
ATOM 1094 O O . ALA A 1 136 ? 6.783 -14.364 -11.865 1.00 94.19 136 ALA A O 1
ATOM 1095 N N . CYS A 1 137 ? 5.824 -12.871 -13.234 1.00 93.81 137 CYS A N 1
ATOM 1096 C CA . CYS A 1 137 ? 6.246 -13.558 -14.458 1.00 93.81 137 CYS A CA 1
ATOM 1097 C C . CYS A 1 137 ? 7.768 -13.758 -14.560 1.00 93.81 137 CYS A C 1
ATOM 1099 O O . CYS A 1 137 ? 8.238 -14.702 -15.190 1.00 93.81 137 CYS A O 1
ATOM 1101 N N . GLY A 1 138 ? 8.560 -12.873 -13.942 1.00 93.44 138 GLY A N 1
ATOM 1102 C CA . GLY A 1 138 ? 10.018 -12.958 -13.956 1.00 93.44 138 GLY A CA 1
ATOM 1103 C C . GLY A 1 138 ? 10.567 -13.956 -12.935 1.00 93.44 138 GLY A C 1
ATOM 1104 O O . GLY A 1 138 ? 11.709 -14.404 -13.073 1.00 93.44 138 GLY A O 1
ATOM 1105 N N . LEU A 1 139 ? 9.785 -14.275 -11.899 1.00 94.06 139 LEU A N 1
ATOM 1106 C CA . LEU A 1 139 ? 10.055 -15.367 -10.962 1.00 94.06 139 LEU A CA 1
ATOM 1107 C C . LEU A 1 139 ? 9.665 -16.717 -11.566 1.00 94.06 139 LEU A C 1
ATOM 1109 O O . LEU A 1 139 ? 10.399 -17.685 -11.416 1.00 94.06 139 LEU A O 1
ATOM 1113 N N . GLU A 1 140 ? 8.529 -16.752 -12.257 1.00 95.50 140 GLU A N 1
ATOM 1114 C CA . GLU A 1 140 ? 7.934 -17.957 -12.846 1.00 95.50 140 GLU A CA 1
ATOM 1115 C C . GLU A 1 140 ? 8.486 -18.318 -14.229 1.00 95.50 140 GLU A C 1
ATOM 1117 O O . GLU A 1 140 ? 8.088 -19.331 -14.795 1.00 95.50 140 GLU A O 1
ATOM 1122 N N . GLU A 1 141 ? 9.371 -17.489 -14.791 1.00 93.44 141 GLU A N 1
ATOM 1123 C CA . GLU A 1 141 ? 9.892 -17.659 -16.154 1.00 93.44 141 GLU A CA 1
ATOM 1124 C C . GLU A 1 141 ? 8.777 -17.699 -17.220 1.00 93.44 141 GLU A C 1
ATOM 1126 O O . GLU A 1 141 ? 8.847 -18.420 -18.213 1.00 93.44 141 GLU A O 1
ATOM 1131 N N . SER A 1 142 ? 7.738 -16.888 -17.005 1.00 95.06 142 SER A N 1
ATOM 1132 C CA . SER A 1 142 ? 6.512 -16.839 -17.807 1.00 95.06 142 SER A CA 1
ATOM 1133 C C . SER A 1 142 ? 6.271 -15.478 -18.476 1.00 95.06 142 SER A C 1
ATOM 1135 O O . SER A 1 142 ? 5.203 -15.248 -19.047 1.00 95.06 142 SER A O 1
ATOM 1137 N N . CYS A 1 143 ? 7.238 -14.550 -18.420 1.00 93.38 143 CYS A N 1
ATOM 1138 C CA . CYS A 1 143 ? 7.086 -13.243 -19.064 1.00 93.38 143 CYS A CA 1
ATOM 1139 C C . CYS A 1 143 ? 6.996 -13.363 -20.594 1.00 93.38 143 CYS A C 1
ATOM 1141 O O . CYS A 1 143 ? 7.631 -14.204 -21.230 1.00 93.38 143 CYS A O 1
ATOM 1143 N N . ILE A 1 144 ? 6.257 -12.435 -21.202 1.00 93.44 144 ILE A N 1
ATOM 1144 C CA . ILE A 1 144 ? 5.986 -12.384 -22.649 1.00 93.44 144 ILE A CA 1
ATOM 1145 C C . ILE A 1 144 ? 7.260 -12.185 -23.485 1.00 93.44 144 ILE A C 1
ATOM 1147 O O . ILE A 1 144 ? 7.323 -12.567 -24.658 1.00 93.44 144 ILE A O 1
ATOM 1151 N N . ASP A 1 145 ? 8.273 -11.557 -22.897 1.00 92.44 145 ASP A N 1
ATOM 1152 C CA . ASP A 1 145 ? 9.639 -11.561 -23.401 1.00 92.44 145 ASP A CA 1
ATOM 1153 C C . ASP A 1 145 ? 10.583 -11.911 -22.250 1.00 92.44 145 ASP A C 1
ATOM 1155 O O . ASP A 1 145 ? 10.764 -11.131 -21.315 1.00 92.44 145 ASP A O 1
ATOM 1159 N N . MET A 1 146 ? 11.198 -13.089 -22.342 1.00 91.25 146 MET A N 1
ATOM 1160 C CA . MET A 1 146 ? 12.095 -13.651 -21.328 1.00 91.25 146 MET A CA 1
ATOM 1161 C C . MET A 1 146 ? 13.374 -12.835 -21.095 1.00 91.25 146 MET A C 1
ATOM 1163 O O . MET A 1 146 ? 14.110 -13.098 -20.146 1.00 91.25 146 MET A O 1
ATOM 1167 N N . ARG A 1 147 ? 13.662 -11.837 -21.938 1.00 90.94 147 ARG A N 1
ATOM 1168 C CA . ARG A 1 147 ? 14.758 -10.882 -21.704 1.00 90.94 147 ARG A CA 1
ATOM 1169 C C . ARG A 1 147 ? 14.430 -9.867 -20.610 1.00 90.94 147 ARG A C 1
ATOM 1171 O O . ARG A 1 147 ? 15.340 -9.202 -20.117 1.00 90.94 147 ARG A O 1
ATOM 1178 N N . HIS A 1 148 ? 13.155 -9.745 -20.249 1.00 92.44 148 HIS A N 1
ATOM 1179 C CA . HIS A 1 148 ? 12.647 -8.785 -19.285 1.00 92.44 148 HIS A CA 1
ATOM 1180 C C . HIS A 1 148 ? 12.085 -9.474 -18.040 1.00 92.44 148 HIS A C 1
ATOM 1182 O O . HIS A 1 148 ? 11.609 -10.604 -18.087 1.00 92.44 148 HIS A O 1
ATOM 1188 N N . PHE A 1 149 ? 12.127 -8.776 -16.905 1.00 93.88 149 PHE A N 1
ATOM 1189 C CA . PHE A 1 149 ? 11.632 -9.299 -15.623 1.00 93.88 149 PHE A CA 1
ATOM 1190 C C . PHE A 1 149 ? 10.190 -8.894 -15.290 1.00 93.88 149 PHE A C 1
ATOM 1192 O O . PHE A 1 149 ? 9.659 -9.321 -14.263 1.00 93.88 149 PHE A O 1
ATOM 1199 N N . CYS A 1 150 ? 9.562 -8.094 -16.152 1.00 93.44 150 CYS A N 1
ATOM 1200 C CA . CYS A 1 150 ? 8.170 -7.668 -16.069 1.00 93.44 150 CYS A CA 1
ATOM 1201 C C . CYS A 1 150 ? 7.585 -7.521 -17.480 1.00 93.44 150 CYS A C 1
ATOM 1203 O O . CYS A 1 150 ? 8.262 -7.022 -18.377 1.00 93.44 150 CYS A O 1
ATOM 1205 N N . ASN A 1 151 ? 6.307 -7.871 -17.672 1.00 93.12 151 ASN A N 1
ATOM 1206 C CA . ASN A 1 151 ? 5.639 -7.742 -18.978 1.00 93.12 151 ASN A CA 1
ATOM 1207 C C . ASN A 1 151 ? 5.607 -6.291 -19.488 1.00 93.12 151 ASN A C 1
ATOM 1209 O O . ASN A 1 151 ? 5.855 -6.051 -20.666 1.00 93.12 151 ASN A O 1
ATOM 1213 N N . CYS A 1 152 ? 5.421 -5.315 -18.593 1.00 92.31 152 CYS A N 1
ATOM 1214 C CA . CYS A 1 152 ? 5.439 -3.890 -18.939 1.00 92.31 152 CYS A CA 1
ATOM 1215 C C . CYS A 1 152 ? 6.772 -3.397 -19.525 1.00 92.31 152 CYS A C 1
ATOM 1217 O O . CYS A 1 152 ? 6.803 -2.389 -20.231 1.00 92.31 152 CYS A O 1
ATOM 1219 N N . ASP A 1 153 ? 7.877 -4.097 -19.259 1.00 92.12 153 ASP A N 1
ATOM 1220 C CA . ASP A 1 153 ? 9.194 -3.712 -19.770 1.00 92.12 153 ASP A CA 1
ATOM 1221 C C . ASP A 1 153 ? 9.391 -4.117 -21.237 1.00 92.12 153 ASP A C 1
ATOM 1223 O O . ASP A 1 153 ? 10.250 -3.549 -21.911 1.00 92.12 153 ASP A O 1
ATOM 1227 N N . ALA A 1 154 ? 8.582 -5.057 -21.744 1.00 90.00 154 ALA A N 1
ATOM 1228 C CA . ALA A 1 154 ? 8.675 -5.567 -23.110 1.00 90.00 154 ALA A CA 1
ATOM 1229 C C . ALA A 1 154 ? 8.185 -4.569 -24.175 1.00 90.00 154 ALA A C 1
ATOM 1231 O O . ALA A 1 154 ? 8.339 -4.836 -25.366 1.00 90.00 154 ALA A O 1
ATOM 1232 N N . ASP A 1 155 ? 7.607 -3.430 -23.765 1.00 74.44 155 ASP A N 1
ATOM 1233 C CA . ASP A 1 155 ? 7.228 -2.311 -24.644 1.00 74.44 155 ASP A CA 1
ATOM 1234 C C . ASP A 1 155 ? 6.300 -2.717 -25.810 1.00 74.44 155 ASP A C 1
ATOM 1236 O O . ASP A 1 155 ? 6.279 -2.096 -26.876 1.00 74.44 155 ASP A O 1
ATOM 1240 N N . LYS A 1 156 ? 5.539 -3.802 -25.619 1.00 69.12 156 LYS A N 1
ATOM 1241 C CA . LYS A 1 156 ? 4.569 -4.308 -26.591 1.00 69.12 156 L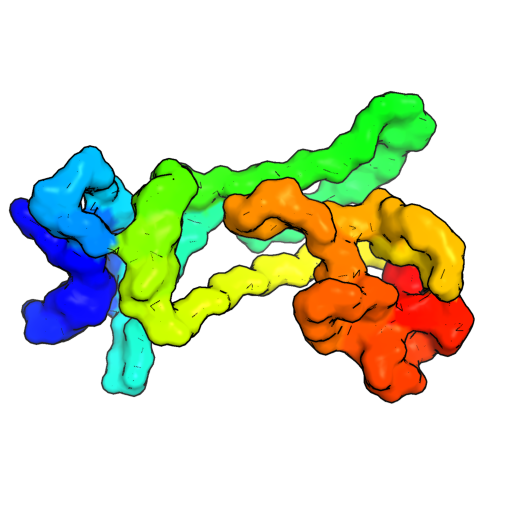YS A CA 1
ATOM 1242 C C . LYS A 1 156 ? 3.259 -3.526 -26.476 1.00 69.12 156 LYS A C 1
ATOM 1244 O O . LYS A 1 156 ? 2.911 -3.016 -25.413 1.00 69.12 156 LYS A O 1
ATOM 1249 N N . HIS A 1 157 ? 2.550 -3.405 -27.597 1.00 57.34 157 HIS A N 1
ATOM 1250 C CA . HIS A 1 157 ? 1.200 -2.850 -27.633 1.00 57.34 157 HIS A CA 1
ATOM 1251 C C . HIS A 1 157 ? 0.223 -3.872 -27.041 1.00 57.34 157 HIS A C 1
ATOM 1253 O O . HIS A 1 157 ? -0.349 -4.666 -27.784 1.00 57.34 157 HIS A O 1
ATOM 1259 N N . GLU A 1 158 ? 0.077 -3.877 -25.722 1.00 51.41 158 GLU A N 1
ATOM 1260 C CA . GLU A 1 158 ? -1.071 -4.504 -25.057 1.00 51.41 158 GLU A CA 1
ATOM 1261 C C . GLU A 1 158 ? -2.194 -3.482 -24.857 1.00 51.41 158 GLU A C 1
ATOM 1263 O O . GLU A 1 158 ? -1.887 -2.291 -24.590 1.00 51.41 158 GLU A O 1
#

Foldseek 3Di:
DAALDLVSCVVVVDAFDWGFHNLVVPDPDGTDIFTWHDDPVDIDTHQDWPDPDDDDDDDDPDDDDDDDDTDSVGDLVNVCSHCVPDPDDDDDDDDDAAQDFQQPPPDDHGPDFDADSVRDTFQEDDPDDTPDNAYNCLVVVNAPDSRHRYVRRVNDGD

InterPro domains:
  IPR002181 Fibrinogen, alpha/beta/gamma chain, C-terminal globular domain [PS51406] (1-49)
  IPR036056 Fibrinogen-like, C-terminal [SSF56496] (4-49)

Organism: Xenopus tropicalis (NCBI:txid8364)

Secondary structure (DSSP, 8-state):
--BSSHHHHHHTT--SEEEEE-TTTTSSPPPEEEEEEE-SS-EEEE---S--S--------SS---------SS-HHHHHHHHTT-S----------SS--S---SSS--S--EE-TTS-EE---TTPPTT--S-HHHHTT--SSTTSSSGGGG----